Protein AF-A0A354P3C8-F1 (afdb_monomer_lite)

Radius of gyration: 13.18 Å; chains: 1; bounding box: 23×29×29 Å

Foldseek 3Di:
DVVVVQVVQVVVCVVVVHDDDDDDDDAPPDDPDPVVVVVVVVVCVVVVDPDDDAADLDDPGPNRND

Sequence (66 aa):
CAAVRLEEAKAAAKILGATFYPPICPDMEIAYTTEMLRKVAAVVRMAKPSIVLTHSPVDYMEDHEN

pLDDT: mean 95.57, std 5.49, range [62.66, 98.69]

Secondary structure (DSSP, 8-state):
-HHHHHHHHHHHHHHTTPPP----S-TT-----HHHHHHHHHHHHHH--SS-----SS-SSGGGT-

Structure (mmCIF, N/CA/C/O backbone):
data_AF-A0A354P3C8-F1
#
_entry.id   AF-A0A354P3C8-F1
#
loop_
_atom_site.group_PDB
_atom_site.id
_atom_site.type_symbol
_atom_site.label_atom_id
_atom_site.label_alt_id
_atom_site.label_comp_id
_atom_site.label_asym_id
_atom_site.label_entity_id
_atom_site.label_seq_id
_atom_site.pdbx_PDB_ins_code
_atom_site.Cartn_x
_atom_site.Cartn_y
_atom_site.Cartn_z
_atom_site.occupancy
_atom_site.B_iso_or_equiv
_atom_site.auth_seq_id
_atom_site.auth_comp_id
_atom_site.auth_asym_id
_atom_site.auth_atom_id
_atom_site.pdbx_PDB_model_num
ATOM 1 N N . CYS A 1 1 ? 6.600 18.104 -4.755 1.00 62.66 1 CYS A N 1
ATOM 2 C CA . CYS A 1 1 ? 7.750 17.330 -4.232 1.00 62.66 1 CYS A CA 1
ATOM 3 C C . CYS A 1 1 ? 7.235 16.209 -3.323 1.00 62.66 1 CYS A C 1
ATOM 5 O O . CYS A 1 1 ? 6.154 16.359 -2.759 1.00 62.66 1 CYS A O 1
ATOM 7 N N . ALA A 1 2 ? 7.985 15.109 -3.183 1.00 90.31 2 ALA A N 1
ATOM 8 C CA . ALA A 1 2 ? 7.552 13.920 -2.435 1.00 90.31 2 ALA A CA 1
ATOM 9 C C . ALA A 1 2 ? 7.271 14.193 -0.943 1.00 90.31 2 ALA A C 1
ATOM 11 O O . ALA A 1 2 ? 6.298 13.683 -0.400 1.00 90.31 2 ALA A O 1
ATOM 12 N N . ALA A 1 3 ? 8.057 15.062 -0.295 1.00 95.44 3 ALA A N 1
ATOM 13 C CA . ALA A 1 3 ? 7.877 15.393 1.122 1.00 95.44 3 ALA A CA 1
ATOM 14 C C . ALA A 1 3 ? 6.516 16.049 1.419 1.00 95.44 3 ALA A C 1
ATOM 16 O O . ALA A 1 3 ? 5.844 15.670 2.370 1.00 95.44 3 ALA A O 1
ATOM 17 N N . VAL A 1 4 ? 6.073 16.989 0.576 1.00 98.12 4 VAL A N 1
ATOM 18 C CA . VAL A 1 4 ? 4.759 17.634 0.745 1.00 98.12 4 VAL A CA 1
ATOM 19 C C . VAL A 1 4 ? 3.627 16.624 0.537 1.00 98.12 4 VAL A C 1
ATOM 21 O O . VAL A 1 4 ? 2.696 16.589 1.334 1.00 98.12 4 VAL A O 1
ATOM 24 N N . ARG A 1 5 ? 3.732 15.748 -0.475 1.00 97.88 5 ARG A N 1
ATOM 25 C CA . ARG A 1 5 ? 2.745 14.675 -0.708 1.00 97.88 5 ARG A CA 1
ATOM 26 C C . ARG A 1 5 ? 2.659 13.699 0.466 1.00 97.88 5 ARG A C 1
ATOM 28 O O . ARG A 1 5 ? 1.569 13.259 0.815 1.00 97.88 5 ARG A O 1
ATOM 35 N N . LEU A 1 6 ? 3.790 13.397 1.103 1.00 97.62 6 LEU A N 1
ATOM 36 C CA . LEU A 1 6 ? 3.823 12.545 2.288 1.00 97.62 6 LEU A CA 1
ATOM 37 C C . LEU A 1 6 ? 3.067 13.176 3.467 1.00 97.62 6 LEU A C 1
ATOM 39 O O . LEU A 1 6 ? 2.306 12.486 4.145 1.00 97.62 6 LEU A O 1
ATOM 43 N N . GLU A 1 7 ? 3.251 14.474 3.709 1.00 98.25 7 GLU A N 1
ATOM 44 C CA . GLU A 1 7 ? 2.541 15.170 4.789 1.00 98.25 7 GLU A CA 1
ATOM 45 C C . GLU A 1 7 ? 1.034 15.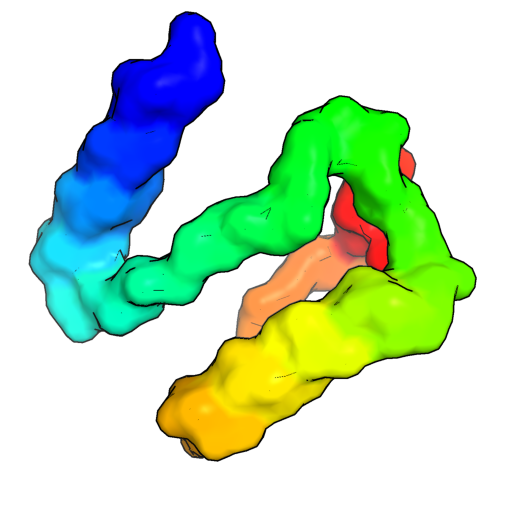271 4.525 1.00 98.25 7 GLU A C 1
ATOM 47 O O . GLU A 1 7 ? 0.232 15.064 5.436 1.00 98.25 7 GLU A O 1
ATOM 52 N N . GLU A 1 8 ? 0.628 15.486 3.276 1.00 98.50 8 GLU A N 1
ATOM 53 C CA . GLU A 1 8 ? -0.787 15.455 2.896 1.00 98.50 8 GLU A CA 1
ATOM 54 C C . GLU A 1 8 ? -1.420 14.077 3.099 1.00 98.50 8 GLU A C 1
ATOM 56 O O . GLU A 1 8 ? -2.520 13.990 3.646 1.00 98.50 8 G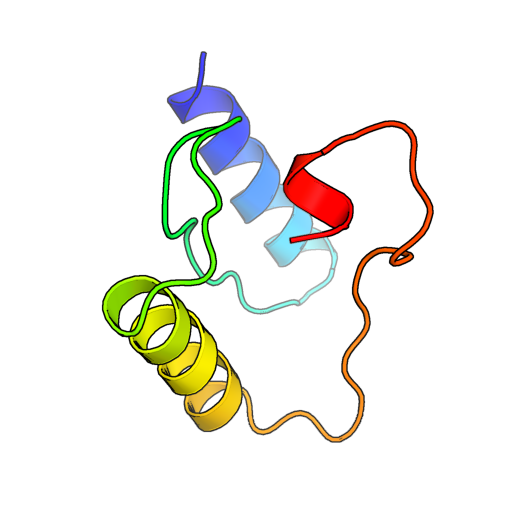LU A O 1
ATOM 61 N N . ALA A 1 9 ? -0.721 12.996 2.738 1.00 98.00 9 ALA A N 1
ATOM 62 C CA . ALA A 1 9 ? -1.212 11.634 2.946 1.00 98.00 9 ALA A CA 1
ATOM 63 C C . ALA A 1 9 ? -1.405 11.313 4.441 1.00 98.00 9 ALA A C 1
ATOM 65 O O . ALA A 1 9 ? -2.434 10.755 4.835 1.00 98.00 9 ALA A O 1
ATOM 66 N N . LYS A 1 10 ? -0.460 11.727 5.300 1.00 98.44 10 LYS A N 1
ATOM 67 C CA . LYS A 1 10 ? -0.592 11.600 6.764 1.00 98.44 10 LYS A CA 1
ATOM 68 C C . LYS A 1 10 ? -1.769 12.417 7.302 1.00 98.44 10 LYS A C 1
ATOM 70 O O . LYS A 1 10 ? -2.517 11.930 8.153 1.00 98.44 10 LYS A O 1
ATOM 75 N N . ALA A 1 11 ? -1.946 13.648 6.818 1.00 98.62 11 ALA A N 1
ATOM 76 C CA . ALA A 1 11 ? -3.053 14.510 7.221 1.00 98.62 11 ALA A CA 1
ATOM 77 C C . ALA A 1 11 ? -4.413 13.916 6.815 1.00 98.62 11 ALA A C 1
ATOM 79 O O . ALA A 1 11 ? -5.330 13.881 7.636 1.00 98.62 11 ALA A O 1
ATOM 80 N N . ALA A 1 12 ? -4.528 13.379 5.598 1.00 98.62 12 ALA A N 1
ATOM 81 C CA . ALA A 1 12 ? -5.736 12.712 5.115 1.00 98.62 12 ALA A CA 1
ATOM 82 C C . ALA A 1 12 ? -6.083 11.468 5.951 1.00 98.62 12 ALA A C 1
ATOM 84 O O . ALA A 1 12 ? -7.229 11.315 6.374 1.00 98.62 12 ALA A O 1
ATOM 85 N N . ALA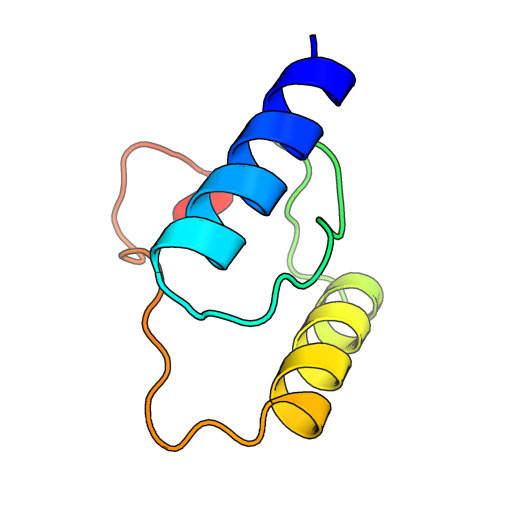 A 1 13 ? -5.094 10.626 6.276 1.00 98.50 13 ALA A N 1
ATOM 86 C CA . ALA A 1 13 ? -5.301 9.476 7.159 1.00 98.50 13 ALA A CA 1
ATOM 87 C C . ALA A 1 13 ? -5.833 9.905 8.537 1.00 98.50 13 ALA A C 1
ATOM 89 O O . ALA A 1 13 ? -6.796 9.323 9.037 1.00 98.50 13 ALA A O 1
ATOM 90 N N . LYS A 1 14 ? -5.277 10.982 9.114 1.00 98.50 14 LYS A N 1
ATOM 91 C CA . LYS A 1 14 ? -5.761 11.552 10.380 1.00 98.50 14 LYS A CA 1
ATOM 92 C C . LYS A 1 14 ? -7.214 12.032 10.288 1.00 98.50 14 LYS A C 1
ATOM 94 O O . LYS A 1 14 ? -7.973 11.786 11.220 1.00 98.50 14 LYS A O 1
ATOM 99 N N . ILE A 1 15 ? -7.605 12.687 9.192 1.00 98.69 15 ILE A N 1
ATOM 100 C CA . ILE A 1 15 ? -8.991 13.142 8.964 1.00 98.69 15 ILE A CA 1
ATOM 101 C C . ILE A 1 15 ? -9.960 11.953 8.927 1.00 98.69 15 ILE A C 1
ATOM 103 O O . ILE A 1 15 ? -11.040 12.027 9.506 1.00 98.69 15 ILE A O 1
ATOM 107 N N . LEU A 1 16 ? -9.561 10.847 8.297 1.00 98.38 16 LEU A N 1
ATOM 108 C CA . LEU A 1 16 ? -10.365 9.624 8.209 1.00 98.38 16 LEU A CA 1
ATOM 109 C C . LEU A 1 16 ? -10.355 8.778 9.495 1.00 98.38 16 LEU A C 1
ATOM 111 O O . LEU A 1 16 ? -11.056 7.772 9.562 1.00 98.38 16 LEU A O 1
ATOM 115 N N . GLY A 1 17 ? -9.549 9.138 10.502 1.00 98.25 17 GLY A N 1
ATOM 116 C CA . GLY A 1 17 ? -9.316 8.292 11.677 1.00 98.25 17 GLY A CA 1
ATOM 117 C C . GLY A 1 17 ? -8.573 6.988 11.352 1.00 98.25 17 GLY A C 1
ATOM 118 O O . GLY A 1 17 ? -8.673 6.018 12.100 1.00 98.25 17 GLY A O 1
ATOM 119 N N . ALA A 1 18 ? -7.844 6.950 10.235 1.00 98.00 18 ALA A N 1
ATOM 120 C CA . ALA A 1 18 ? -7.116 5.784 9.754 1.00 98.00 18 ALA A CA 1
ATOM 121 C C . ALA A 1 18 ? -5.656 5.775 10.236 1.00 98.00 18 ALA A C 1
ATOM 123 O O . ALA A 1 18 ? -5.028 6.816 10.441 1.00 98.00 18 ALA A O 1
ATOM 124 N N . THR A 1 19 ? -5.080 4.579 10.375 1.00 98.19 19 THR A N 1
ATOM 125 C CA . THR A 1 19 ? -3.637 4.410 10.597 1.00 98.19 19 THR A CA 1
ATOM 126 C C . THR A 1 19 ? -2.884 4.543 9.276 1.00 98.19 19 THR A C 1
ATOM 128 O O . THR A 1 19 ? -3.186 3.847 8.311 1.00 98.19 19 THR A O 1
ATOM 131 N N . PHE A 1 20 ? -1.881 5.421 9.241 1.00 98.06 20 PHE A N 1
ATOM 132 C CA . PHE A 1 20 ? -1.009 5.594 8.08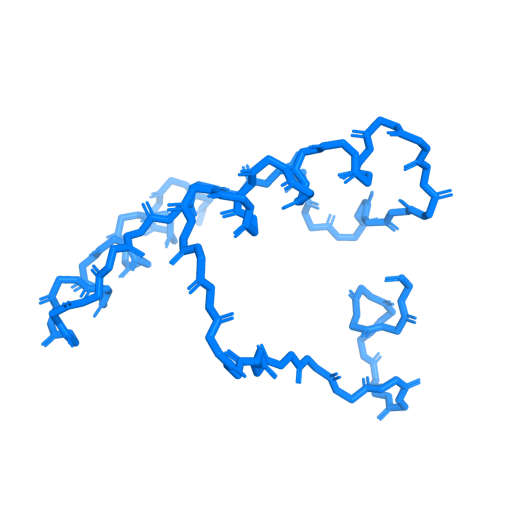3 1.00 98.06 20 PHE A CA 1
ATOM 133 C C . PHE A 1 20 ? 0.179 4.625 8.141 1.00 98.06 20 PHE A C 1
ATOM 135 O O . PHE A 1 20 ? 0.944 4.640 9.107 1.00 98.06 20 PHE A O 1
ATOM 142 N N . TYR A 1 21 ? 0.365 3.838 7.081 1.00 97.31 21 TYR A N 1
ATOM 143 C CA . TYR A 1 21 ? 1.573 3.044 6.848 1.00 97.31 21 TYR A CA 1
ATOM 144 C C . TYR A 1 21 ? 2.390 3.703 5.721 1.00 97.31 21 TYR A C 1
ATOM 146 O O . TYR A 1 21 ? 1.803 4.096 4.714 1.00 97.31 21 TYR A O 1
ATOM 154 N N . PRO A 1 22 ? 3.716 3.879 5.877 1.00 95.12 22 PRO A N 1
ATOM 155 C CA . PRO A 1 22 ? 4.526 4.644 4.929 1.00 95.12 22 PRO A CA 1
ATOM 156 C C . PRO A 1 22 ? 4.703 3.938 3.567 1.00 95.12 22 PRO A C 1
ATOM 158 O O . PRO A 1 22 ? 4.628 2.708 3.514 1.00 95.12 22 PRO A O 1
ATOM 161 N N . PRO A 1 23 ? 4.994 4.693 2.484 1.00 95.50 23 PRO A N 1
ATOM 162 C CA . PRO A 1 23 ? 5.307 4.131 1.166 1.00 95.50 23 PRO A CA 1
ATOM 163 C C . PRO A 1 23 ? 6.516 3.188 1.203 1.00 95.50 23 PRO A C 1
ATOM 165 O O . PRO A 1 23 ? 7.428 3.373 2.012 1.00 95.50 23 PRO A O 1
ATOM 168 N N . ILE A 1 24 ? 6.542 2.197 0.307 1.00 94.94 24 ILE A N 1
ATOM 169 C CA . ILE A 1 24 ? 7.565 1.133 0.294 1.00 94.94 24 ILE A CA 1
ATOM 170 C C . ILE A 1 24 ? 8.614 1.272 -0.822 1.00 94.94 24 ILE A C 1
ATOM 172 O O . ILE A 1 24 ? 9.668 0.634 -0.730 1.00 94.94 24 ILE A O 1
ATOM 176 N N . CYS A 1 25 ? 8.330 2.083 -1.844 1.00 95.06 25 CYS A N 1
ATOM 177 C CA . CYS A 1 25 ? 9.190 2.370 -2.994 1.00 95.06 25 CYS A CA 1
ATOM 178 C C . CYS A 1 25 ? 8.811 3.725 -3.637 1.00 95.06 25 CYS A C 1
ATOM 180 O O . CYS A 1 25 ? 7.772 4.294 -3.281 1.00 95.06 25 CYS A O 1
ATOM 182 N N . PRO A 1 26 ? 9.657 4.266 -4.532 1.00 95.12 26 PRO A N 1
ATOM 183 C C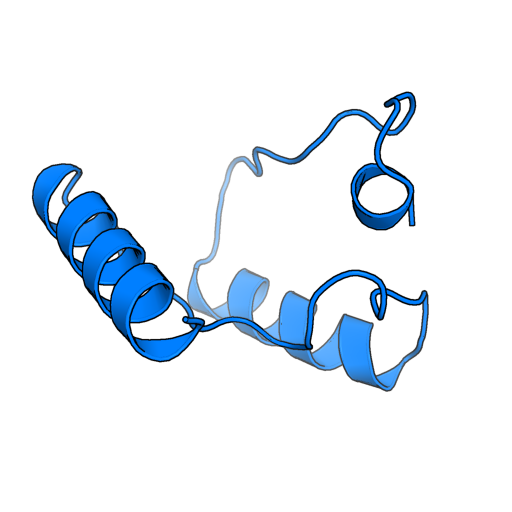A . PRO A 1 26 ? 9.308 5.374 -5.421 1.00 95.12 26 PRO A CA 1
ATOM 184 C C . PRO A 1 26 ? 8.208 5.016 -6.434 1.00 95.12 26 PRO A C 1
ATOM 186 O O . PRO A 1 26 ? 7.852 3.852 -6.597 1.00 95.12 26 PRO A O 1
ATOM 189 N N . ASP A 1 27 ? 7.687 6.053 -7.088 1.00 94.19 27 ASP A N 1
ATOM 190 C CA . ASP A 1 27 ? 6.721 5.973 -8.191 1.00 94.19 27 ASP A CA 1
ATOM 191 C C . ASP A 1 27 ? 7.361 5.332 -9.433 1.00 94.19 27 ASP A C 1
ATOM 193 O O . ASP A 1 27 ? 8.537 5.598 -9.701 1.00 94.19 27 ASP A O 1
ATOM 197 N N . MET A 1 28 ? 6.598 4.530 -10.183 1.00 93.81 28 MET A N 1
ATOM 198 C CA . MET A 1 28 ? 7.048 3.781 -11.370 1.00 93.81 28 MET A CA 1
ATOM 199 C C . MET A 1 28 ? 8.145 2.737 -11.088 1.00 93.81 28 MET A C 1
ATOM 201 O O . MET A 1 28 ? 8.882 2.335 -11.990 1.00 93.81 28 MET A O 1
ATOM 205 N N . GLU A 1 29 ? 8.297 2.313 -9.830 1.00 94.69 29 GLU A N 1
ATOM 206 C CA . GLU A 1 29 ? 9.289 1.313 -9.409 1.00 94.69 29 GLU A CA 1
ATOM 207 C C . GLU A 1 29 ? 8.652 0.084 -8.736 1.00 94.69 29 GLU A C 1
ATOM 209 O O . GLU A 1 29 ? 9.371 -0.764 -8.193 1.00 94.69 29 GLU A O 1
ATOM 214 N N . ILE A 1 30 ? 7.319 -0.047 -8.751 1.00 93.75 30 ILE A N 1
ATOM 215 C CA . ILE A 1 30 ? 6.656 -1.249 -8.236 1.00 93.75 30 ILE A CA 1
ATOM 216 C C . ILE A 1 30 ? 7.017 -2.446 -9.118 1.00 93.75 30 ILE A C 1
ATOM 218 O O . ILE A 1 30 ? 6.883 -2.427 -10.337 1.00 93.75 30 ILE A O 1
ATOM 222 N N . ALA A 1 31 ? 7.477 -3.521 -8.479 1.00 93.62 31 ALA A N 1
ATOM 223 C CA . ALA A 1 31 ? 7.808 -4.765 -9.152 1.00 93.62 31 ALA A CA 1
ATOM 224 C C . ALA A 1 31 ? 7.469 -5.973 -8.279 1.00 93.62 31 ALA A C 1
ATOM 226 O O . ALA A 1 31 ? 7.662 -5.968 -7.055 1.00 93.62 31 ALA A O 1
ATOM 227 N N . TYR A 1 32 ? 7.065 -7.068 -8.922 1.00 93.19 32 TYR A N 1
ATOM 228 C CA . TYR A 1 32 ? 6.794 -8.325 -8.235 1.00 93.19 32 TYR A CA 1
ATOM 229 C C . TYR A 1 32 ? 8.093 -9.011 -7.782 1.00 93.19 32 TYR A C 1
ATOM 231 O O . TYR A 1 32 ? 8.650 -9.893 -8.440 1.00 93.19 32 TYR A O 1
ATOM 239 N N . THR A 1 33 ? 8.601 -8.588 -6.625 1.00 96.75 33 THR A N 1
ATOM 240 C CA . THR A 1 33 ? 9.824 -9.116 -6.013 1.00 96.75 33 THR A CA 1
ATOM 241 C C . THR A 1 33 ? 9.555 -9.649 -4.611 1.00 96.75 33 THR A C 1
ATOM 243 O O . THR A 1 33 ? 8.694 -9.164 -3.875 1.00 96.75 33 THR A O 1
ATOM 246 N N . THR A 1 34 ? 10.352 -10.631 -4.178 1.00 98.06 34 THR A N 1
ATOM 247 C CA . THR A 1 34 ? 10.243 -11.171 -2.810 1.00 98.06 34 THR A CA 1
ATOM 248 C C . THR A 1 34 ? 10.502 -10.097 -1.745 1.00 98.06 34 THR A C 1
ATOM 250 O O . THR A 1 34 ? 9.931 -10.157 -0.656 1.00 98.06 34 THR A O 1
ATOM 253 N N . GLU A 1 35 ? 11.349 -9.105 -2.032 1.00 96.94 35 GLU A N 1
ATOM 254 C CA . GLU A 1 35 ? 11.612 -7.999 -1.110 1.00 96.94 35 GLU A CA 1
ATOM 255 C C . GLU A 1 35 ? 10.362 -7.1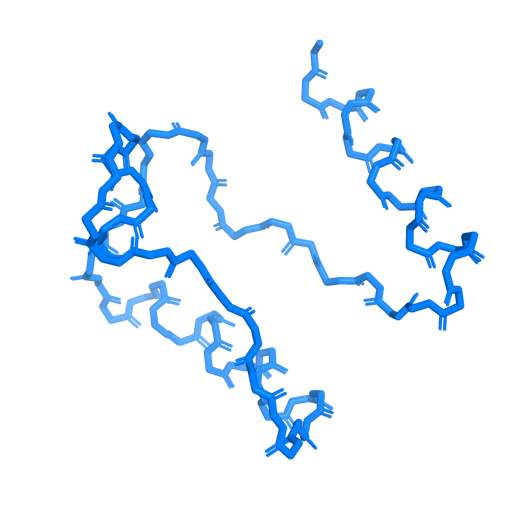35 -0.895 1.00 96.94 35 GLU A C 1
ATOM 257 O O . GLU A 1 35 ? 9.961 -6.915 0.252 1.00 96.94 35 GLU A O 1
ATOM 262 N N . MET A 1 36 ? 9.720 -6.685 -1.976 1.00 96.44 36 MET A N 1
ATOM 263 C CA . MET A 1 36 ? 8.524 -5.841 -1.893 1.00 96.44 36 MET A CA 1
ATOM 264 C C . MET A 1 36 ? 7.343 -6.597 -1.275 1.00 96.44 36 MET A C 1
ATOM 266 O O . MET A 1 36 ? 6.688 -6.076 -0.367 1.00 96.44 36 MET A O 1
ATOM 270 N N . LEU A 1 37 ? 7.155 -7.869 -1.646 1.00 96.69 37 LEU A N 1
ATOM 271 C CA . LEU A 1 37 ? 6.139 -8.737 -1.041 1.00 96.69 37 LEU A CA 1
ATOM 272 C C . LEU A 1 37 ? 6.285 -8.841 0.481 1.00 96.69 37 LEU A C 1
ATOM 274 O O . LEU A 1 37 ? 5.285 -8.813 1.200 1.00 96.69 37 LEU A O 1
ATOM 278 N N . ARG A 1 38 ? 7.515 -8.922 1.006 1.00 97.88 38 ARG A N 1
ATOM 279 C CA . ARG A 1 38 ? 7.748 -8.957 2.461 1.00 97.88 38 ARG A CA 1
ATOM 280 C C . ARG A 1 38 ? 7.322 -7.658 3.145 1.00 97.88 38 ARG A C 1
ATOM 282 O O . ARG A 1 38 ? 6.744 -7.731 4.231 1.00 97.88 38 ARG A O 1
ATOM 289 N N . LYS A 1 39 ? 7.569 -6.496 2.526 1.00 97.38 39 LYS A N 1
ATOM 290 C CA . LYS A 1 39 ? 7.165 -5.183 3.067 1.00 97.38 39 LYS A CA 1
ATOM 291 C C . LYS A 1 39 ? 5.639 -5.075 3.156 1.00 97.38 39 LYS A C 1
ATOM 293 O O . LYS A 1 39 ? 5.115 -4.770 4.227 1.00 97.38 39 LYS A O 1
ATOM 298 N N . VAL A 1 40 ? 4.924 -5.425 2.083 1.00 96.44 40 VAL A N 1
ATOM 299 C CA . VAL A 1 40 ? 3.447 -5.426 2.065 1.00 96.44 40 VAL A CA 1
ATOM 300 C C . VAL A 1 40 ? 2.883 -6.446 3.058 1.00 96.44 40 VAL A C 1
ATOM 302 O O . VAL A 1 40 ? 2.023 -6.113 3.876 1.00 96.44 40 VAL A O 1
ATOM 305 N N . ALA A 1 41 ? 3.407 -7.676 3.069 1.00 97.69 41 ALA A N 1
ATOM 306 C CA . ALA A 1 41 ? 2.947 -8.725 3.979 1.00 97.69 41 ALA A CA 1
ATOM 307 C C . ALA A 1 41 ? 3.137 -8.358 5.461 1.00 97.69 41 ALA A C 1
ATOM 309 O O . ALA A 1 41 ? 2.325 -8.763 6.297 1.00 97.69 41 ALA A O 1
ATOM 310 N N . ALA A 1 42 ? 4.177 -7.591 5.806 1.00 97.94 42 ALA A N 1
ATOM 311 C CA . ALA A 1 42 ? 4.352 -7.068 7.158 1.00 97.94 42 ALA A CA 1
ATOM 312 C C . ALA A 1 42 ? 3.205 -6.118 7.543 1.00 97.94 42 ALA A C 1
ATOM 314 O O . ALA A 1 42 ? 2.625 -6.277 8.618 1.00 97.94 42 ALA A O 1
ATOM 315 N N . VAL A 1 43 ? 2.822 -5.193 6.653 1.00 97.75 43 VAL A N 1
ATOM 316 C CA . VAL A 1 43 ? 1.697 -4.267 6.879 1.00 97.75 43 VAL A CA 1
ATOM 317 C C . VAL A 1 43 ? 0.379 -5.017 7.041 1.00 97.75 43 VAL A C 1
ATOM 319 O O . VAL A 1 43 ? -0.338 -4.768 8.007 1.00 97.75 43 VAL A O 1
ATOM 322 N N . VAL A 1 44 ? 0.098 -6.004 6.185 1.00 98.00 44 VAL A N 1
ATOM 323 C CA . VAL A 1 44 ? -1.120 -6.828 6.294 1.00 98.00 44 VAL A CA 1
ATOM 324 C C . VAL A 1 44 ? -1.199 -7.539 7.653 1.00 98.00 44 VAL A C 1
ATOM 326 O O . VAL A 1 44 ? -2.252 -7.535 8.292 1.00 98.00 44 VAL A O 1
ATOM 329 N N . ARG A 1 45 ? -0.088 -8.099 8.155 1.00 98.31 45 ARG A N 1
ATOM 330 C CA . ARG A 1 45 ? -0.052 -8.755 9.479 1.00 98.31 45 ARG A CA 1
ATOM 331 C C . ARG A 1 45 ? -0.239 -7.779 10.637 1.00 98.31 45 ARG A C 1
ATOM 333 O O . ARG A 1 45 ? -0.859 -8.152 11.632 1.00 98.31 45 ARG A O 1
ATOM 340 N N . MET A 1 46 ? 0.306 -6.566 10.527 1.00 97.62 46 MET A N 1
ATOM 341 C CA . MET A 1 46 ? 0.132 -5.517 11.537 1.00 97.62 46 MET A CA 1
ATOM 342 C C . MET A 1 46 ? -1.313 -5.011 11.572 1.00 97.62 46 MET A C 1
ATOM 344 O O . MET A 1 46 ? -1.877 -4.871 12.654 1.00 97.62 46 MET A O 1
ATOM 348 N N . ALA A 1 47 ? -1.914 -4.777 10.403 1.00 97.75 47 ALA A N 1
ATOM 349 C CA . ALA A 1 47 ? -3.259 -4.223 10.273 1.00 97.75 47 ALA A CA 1
ATOM 350 C C . ALA A 1 47 ? -4.375 -5.246 10.553 1.00 97.75 47 ALA A C 1
ATOM 352 O O . ALA A 1 47 ? -5.467 -4.850 10.951 1.00 97.75 47 ALA A O 1
ATOM 353 N N . LYS A 1 48 ? -4.115 -6.549 10.353 1.00 98.12 48 LYS A N 1
ATOM 354 C CA . LYS A 1 48 ? -5.095 -7.648 10.497 1.00 98.12 48 LYS A CA 1
ATOM 355 C C . LYS A 1 48 ? -6.450 -7.343 9.821 1.00 98.12 48 LYS A C 1
ATOM 357 O O . LYS A 1 48 ? -7.492 -7.438 10.474 1.00 98.12 48 LYS A O 1
ATOM 362 N N . PRO A 1 49 ? -6.463 -6.955 8.533 1.00 98.00 49 PRO A N 1
ATOM 363 C CA . PRO A 1 49 ? -7.692 -6.548 7.869 1.00 98.00 49 PRO A CA 1
ATOM 364 C C . PRO A 1 49 ? -8.628 -7.744 7.654 1.00 98.00 49 PRO A C 1
ATOM 366 O O . PRO A 1 49 ? -8.182 -8.851 7.365 1.00 98.00 49 PRO A O 1
ATOM 369 N N . SER A 1 50 ? -9.939 -7.509 7.742 1.00 98.56 50 SER A N 1
ATOM 370 C CA . SER A 1 50 ? -10.954 -8.468 7.265 1.00 98.56 50 SER A CA 1
ATOM 371 C C . SER A 1 50 ? -11.295 -8.270 5.784 1.00 98.56 50 SER A C 1
ATOM 373 O O . SER A 1 50 ? -11.773 -9.192 5.133 1.00 98.56 50 SER A O 1
ATOM 375 N N . ILE A 1 51 ? -11.053 -7.066 5.254 1.00 98.19 51 ILE A N 1
ATOM 376 C CA . ILE A 1 51 ? -11.283 -6.674 3.860 1.00 98.19 51 ILE A CA 1
ATOM 377 C C . ILE A 1 51 ? -10.079 -5.845 3.408 1.00 98.19 51 ILE A C 1
ATOM 379 O O . ILE A 1 51 ? -9.611 -4.985 4.154 1.00 98.19 51 ILE A O 1
ATOM 383 N N . VAL A 1 52 ? -9.599 -6.092 2.189 1.00 97.50 52 VAL A N 1
ATOM 384 C CA . VAL A 1 52 ? -8.558 -5.292 1.533 1.00 97.50 52 VAL A CA 1
ATOM 385 C C . VAL A 1 52 ? -9.184 -4.582 0.338 1.00 97.50 52 VAL A C 1
ATOM 387 O O . VAL A 1 52 ? -9.792 -5.226 -0.512 1.00 97.50 52 VAL A O 1
ATOM 390 N N . LEU A 1 53 ? -9.038 -3.259 0.292 1.00 97.38 53 LEU A N 1
ATOM 391 C CA . LEU A 1 53 ? -9.373 -2.441 -0.871 1.00 97.38 53 LEU A CA 1
ATOM 392 C C . LEU A 1 53 ? -8.066 -2.112 -1.596 1.00 97.38 53 LEU A C 1
ATOM 394 O O . LEU A 1 53 ? -7.123 -1.645 -0.959 1.00 97.38 53 LEU A O 1
ATOM 398 N N . THR A 1 54 ? -8.003 -2.387 -2.895 1.00 95.75 54 THR A N 1
ATOM 399 C CA . THR A 1 54 ? -6.818 -2.165 -3.737 1.00 95.75 54 THR A CA 1
ATOM 400 C C . THR A 1 54 ? -7.242 -1.776 -5.155 1.00 95.75 54 THR A C 1
ATOM 402 O O . THR A 1 54 ? -8.435 -1.800 -5.466 1.00 95.75 54 THR A O 1
ATOM 405 N N . HIS A 1 55 ? -6.279 -1.389 -5.989 1.00 96.12 55 HIS A N 1
ATOM 406 C CA . HIS A 1 55 ? -6.502 -0.997 -7.380 1.00 96.12 55 HIS A CA 1
ATOM 407 C C . HIS A 1 55 ? -7.045 -2.148 -8.250 1.00 96.12 55 HIS A C 1
ATOM 409 O O . HIS A 1 55 ? -6.948 -3.326 -7.898 1.00 96.12 55 HIS A O 1
ATOM 415 N N . SER A 1 56 ? -7.644 -1.784 -9.388 1.00 95.25 56 SER A N 1
ATOM 416 C CA . SER A 1 56 ? -8.043 -2.727 -10.439 1.00 95.25 56 SER A CA 1
ATOM 417 C C . SER A 1 56 ? -6.796 -3.297 -11.128 1.00 95.25 56 SER A C 1
ATOM 419 O O . SER A 1 56 ? -5.888 -2.523 -11.404 1.00 95.25 56 SER A O 1
ATOM 421 N N . PRO A 1 57 ? -6.763 -4.595 -11.488 1.00 91.38 57 PRO A N 1
ATOM 422 C CA . PRO A 1 57 ? -5.664 -5.180 -12.264 1.00 91.38 57 PRO A CA 1
ATOM 423 C C . PRO A 1 57 ? -5.717 -4.819 -13.759 1.00 91.38 57 PRO A C 1
ATOM 425 O O . PRO A 1 57 ? -4.927 -5.334 -14.538 1.00 91.38 57 PRO A O 1
ATOM 428 N N . VAL A 1 58 ? -6.710 -4.024 -14.168 1.00 95.62 58 VAL A N 1
ATOM 429 C CA . VAL A 1 58 ? -6.820 -3.434 -15.505 1.00 95.62 58 VAL A CA 1
ATOM 430 C C . VAL A 1 58 ? -7.004 -1.935 -15.302 1.00 95.62 58 VAL A C 1
ATOM 432 O O . VAL A 1 58 ? -8.093 -1.502 -14.898 1.00 95.62 58 VAL A O 1
ATOM 435 N N . ASP A 1 59 ? -5.938 -1.173 -15.515 1.00 95.38 59 ASP A N 1
ATOM 436 C CA . ASP A 1 59 ? -5.826 0.265 -15.268 1.00 95.38 59 ASP A CA 1
ATOM 437 C C . ASP A 1 59 ? -4.876 0.902 -16.305 1.00 95.38 59 ASP A C 1
ATOM 439 O O . ASP A 1 59 ? -4.173 0.225 -17.046 1.00 95.38 59 ASP A O 1
ATOM 443 N N . TYR A 1 60 ? -4.879 2.227 -16.420 1.00 94.81 60 TYR A N 1
ATOM 444 C CA . TYR A 1 60 ? -3.928 2.919 -17.292 1.00 94.81 60 TYR A CA 1
ATOM 445 C C . TYR A 1 60 ? -2.554 3.104 -16.627 1.00 94.81 60 TYR A C 1
ATOM 447 O O . TYR A 1 60 ? -1.579 3.396 -17.322 1.00 94.81 60 TYR A O 1
ATOM 455 N N . MET A 1 61 ? -2.485 2.985 -15.296 1.00 95.00 61 MET A N 1
ATOM 456 C CA . MET A 1 61 ? -1.253 3.090 -14.518 1.00 95.00 61 MET A CA 1
ATOM 457 C C . MET A 1 61 ? -0.629 1.712 -14.307 1.00 95.00 61 MET A C 1
ATOM 459 O O . MET A 1 61 ? -1.200 0.865 -13.629 1.00 95.00 61 MET A O 1
ATOM 463 N N . GLU A 1 62 ? 0.584 1.520 -14.820 1.00 92.56 62 GLU A N 1
ATOM 464 C CA . GLU A 1 62 ? 1.335 0.259 -14.709 1.00 92.56 62 GLU A CA 1
ATOM 465 C C . GLU A 1 62 ? 1.533 -0.190 -13.248 1.00 92.56 62 GLU A C 1
ATOM 467 O O . GLU A 1 62 ? 1.367 -1.363 -12.918 1.00 92.56 62 GLU A O 1
ATOM 472 N N . ASP A 1 63 ? 1.785 0.757 -12.343 1.00 94.38 63 ASP A N 1
ATOM 473 C CA . ASP A 1 63 ? 1.943 0.503 -10.906 1.00 94.38 63 ASP A CA 1
ATOM 474 C C . ASP A 1 63 ? 0.659 -0.014 -10.220 1.00 94.38 63 ASP A C 1
ATOM 476 O O . ASP A 1 63 ? 0.715 -0.487 -9.083 1.00 94.38 63 ASP A O 1
ATOM 480 N N . HIS A 1 64 ? -0.508 0.072 -10.868 1.00 94.88 64 HIS A N 1
ATOM 481 C CA . HIS A 1 64 ? -1.762 -0.471 -10.333 1.00 94.88 64 HIS A CA 1
ATOM 482 C C . HIS A 1 64 ? -1.960 -1.960 -10.667 1.00 94.88 64 HIS A C 1
ATOM 484 O O . HIS A 1 64 ? -2.754 -2.619 -9.990 1.00 94.88 64 HIS A O 1
ATOM 490 N N . GLU A 1 65 ? -1.259 -2.485 -11.678 1.00 90.00 65 GLU A N 1
ATOM 491 C CA . GLU A 1 65 ? -1.467 -3.841 -12.209 1.00 90.00 65 GLU A CA 1
ATOM 492 C C . GLU A 1 65 ? -0.462 -4.890 -11.685 1.00 90.00 65 GLU A C 1
ATOM 494 O O . GLU A 1 65 ? -0.767 -6.085 -11.720 1.00 90.00 65 GLU A O 1
ATOM 499 N N . ASN A 1 66 ? 0.713 -4.459 -11.202 1.00 71.50 66 ASN A N 1
ATOM 500 C CA . ASN A 1 66 ? 1.870 -5.314 -10.861 1.00 71.50 66 ASN A CA 1
ATOM 501 C C . ASN A 1 66 ? 1.936 -5.833 -9.409 1.00 71.50 66 ASN A C 1
ATOM 503 O O . ASN A 1 66 ? 1.465 -5.149 -8.472 1.00 71.50 66 ASN A O 1
#